Protein AF-A0A067WFI8-F1 (afdb_monomer_lite)

Foldseek 3Di:
DVVVVVVVCCVPPPLQQDWDQPDFLLNCVVVVDDPVVSQVVQQVDFDFDPDDPVPDTDTDGGGRRGGSDRPDPDPVVSVVVD

Radius of gyration: 13.98 Å; chains: 1; bounding box: 28×31×33 Å

pLDDT: mean 79.98, std 14.72, range [48.22, 94.38]

Secondary structure (DSSP, 8-state):
-HHHHHHHHIIIIITTT--EEEEEGGGGGGGT--HHHHHHHHTTSEEEE---TT---EEEEP-TT-EE--S-SSHHHHHH--

Structure (mmCIF, N/CA/C/O backbone):
data_AF-A0A067WFI8-F1
#
_entry.id   AF-A0A067WFI8-F1
#
loop_
_atom_site.group_PDB
_atom_site.id
_atom_site.type_symbol
_atom_site.label_atom_id
_atom_site.label_alt_id
_atom_site.label_comp_id
_atom_site.label_asym_id
_atom_site.label_entity_id
_atom_site.label_seq_id
_atom_site.pdbx_PDB_ins_code
_atom_site.Cartn_x
_atom_site.Cartn_y
_atom_site.Cartn_z
_atom_site.occupancy
_atom_site.B_iso_or_equiv
_atom_site.auth_seq_id
_atom_site.auth_comp_id
_atom_site.auth_asym_id
_atom_site.auth_atom_id
_atom_site.pdbx_PDB_model_num
ATOM 1 N N . MET A 1 1 ? -11.337 -6.067 12.570 1.00 64.06 1 MET A N 1
ATOM 2 C CA . MET A 1 1 ? -9.959 -6.377 13.036 1.00 64.06 1 MET A CA 1
ATOM 3 C C . MET A 1 1 ? -9.185 -7.364 12.151 1.00 64.06 1 MET A C 1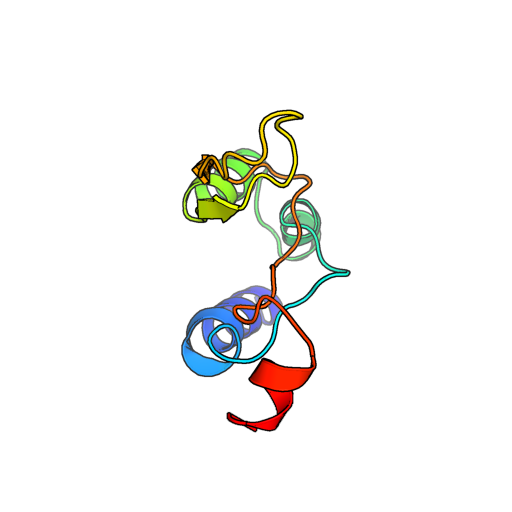
ATOM 5 O O . MET A 1 1 ? -7.972 -7.221 12.061 1.00 64.06 1 MET A O 1
ATOM 9 N N . GLN A 1 2 ? -9.817 -8.340 11.483 1.00 82.94 2 GLN A N 1
ATOM 10 C CA . GLN A 1 2 ? -9.097 -9.358 10.690 1.00 82.94 2 GLN A CA 1
ATOM 11 C C . GLN A 1 2 ? -8.231 -8.770 9.555 1.00 82.94 2 GLN A C 1
ATOM 13 O O . GLN A 1 2 ? -7.071 -9.146 9.413 1.00 82.94 2 GLN A O 1
ATOM 18 N N . LEU A 1 3 ? -8.743 -7.773 8.824 1.00 84.75 3 LEU A N 1
ATOM 19 C CA . LEU A 1 3 ? -8.039 -7.140 7.696 1.00 84.75 3 LEU A CA 1
ATOM 20 C C . LEU A 1 3 ? -6.762 -6.388 8.113 1.00 84.75 3 LEU A C 1
ATOM 22 O O . LEU A 1 3 ? -5.762 -6.424 7.403 1.00 84.75 3 LEU A O 1
ATOM 26 N N . GLN A 1 4 ? -6.747 -5.776 9.301 1.00 86.81 4 GLN A N 1
ATOM 27 C CA . GLN A 1 4 ? -5.556 -5.095 9.830 1.00 86.81 4 GLN A CA 1
ATOM 28 C C . GLN A 1 4 ? -4.437 -6.089 10.177 1.00 86.81 4 GLN A C 1
ATOM 30 O O . GLN A 1 4 ? -3.262 -5.821 9.929 1.00 86.81 4 GLN A O 1
ATOM 35 N N . ARG A 1 5 ? -4.797 -7.267 10.712 1.00 89.25 5 ARG A N 1
ATOM 36 C CA . ARG A 1 5 ? -3.837 -8.357 10.952 1.00 89.25 5 ARG A CA 1
ATOM 37 C C . ARG A 1 5 ? -3.316 -8.930 9.634 1.00 89.25 5 ARG A C 1
ATOM 39 O O . ARG A 1 5 ? -2.112 -9.121 9.503 1.00 89.25 5 ARG A O 1
ATOM 46 N N . GLY A 1 6 ? -4.196 -9.125 8.650 1.00 90.31 6 GLY A N 1
ATOM 47 C CA . GLY A 1 6 ? -3.817 -9.559 7.302 1.00 90.31 6 GLY A CA 1
ATOM 48 C C . GLY A 1 6 ? -2.827 -8.603 6.631 1.00 90.31 6 GLY A C 1
ATOM 49 O O . GLY A 1 6 ? -1.809 -9.047 6.109 1.00 90.31 6 GLY A O 1
ATOM 50 N N . LEU A 1 7 ? -3.048 -7.287 6.740 1.00 90.56 7 LEU A N 1
ATOM 51 C CA . LEU A 1 7 ? -2.109 -6.280 6.237 1.00 90.56 7 LEU A CA 1
ATOM 52 C C . LEU A 1 7 ? -0.728 -6.393 6.898 1.00 90.56 7 LEU A C 1
ATOM 54 O O . LEU A 1 7 ? 0.288 -6.237 6.223 1.00 90.56 7 LEU A O 1
ATOM 58 N N . LYS A 1 8 ? -0.669 -6.686 8.204 1.00 90.31 8 LYS A N 1
ATOM 59 C CA . LYS A 1 8 ? 0.603 -6.899 8.911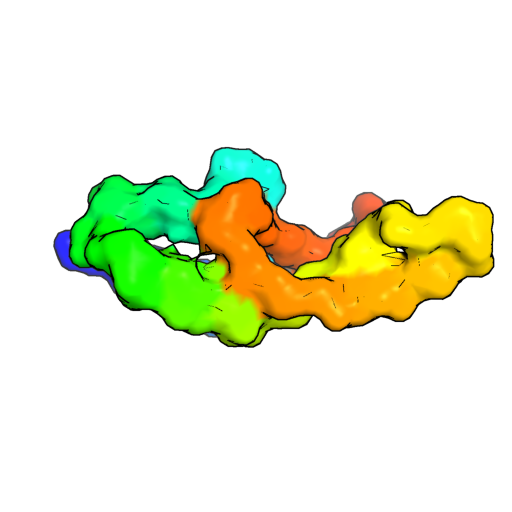 1.00 90.31 8 LYS A CA 1
ATOM 60 C C . LYS A 1 8 ? 1.365 -8.098 8.336 1.00 90.31 8 LYS A C 1
ATOM 62 O O . LYS A 1 8 ? 2.545 -7.958 8.033 1.00 90.31 8 LYS A O 1
ATOM 67 N N . VAL A 1 9 ? 0.686 -9.227 8.121 1.00 92.50 9 VAL A N 1
ATOM 68 C CA . VAL A 1 9 ? 1.282 -10.426 7.501 1.00 92.50 9 VAL A CA 1
ATOM 69 C C . VAL A 1 9 ? 1.759 -10.124 6.081 1.00 92.50 9 VAL A C 1
ATOM 71 O O . VAL A 1 9 ? 2.908 -10.411 5.752 1.00 92.50 9 VAL A O 1
ATOM 74 N N . TYR A 1 10 ? 0.923 -9.470 5.269 1.00 92.00 10 TYR A N 1
ATOM 75 C CA . TYR A 1 10 ? 1.292 -9.066 3.913 1.00 92.00 10 TYR A CA 1
ATOM 76 C C . TYR A 1 10 ? 2.574 -8.226 3.904 1.00 92.00 10 TYR A C 1
ATOM 78 O O . TYR A 1 10 ? 3.500 -8.536 3.160 1.00 92.00 10 TYR A O 1
ATOM 86 N N . LYS A 1 11 ? 2.675 -7.212 4.775 1.00 89.38 11 LYS A N 1
ATOM 87 C CA . LYS A 1 11 ? 3.874 -6.366 4.879 1.00 89.38 11 LYS A CA 1
ATOM 88 C C . LYS A 1 11 ? 5.129 -7.141 5.279 1.00 89.38 11 LYS A C 1
ATOM 90 O O . LYS A 1 11 ? 6.207 -6.778 4.829 1.00 89.38 11 LYS A O 1
ATOM 95 N N . GLN A 1 12 ? 5.001 -8.145 6.146 1.00 9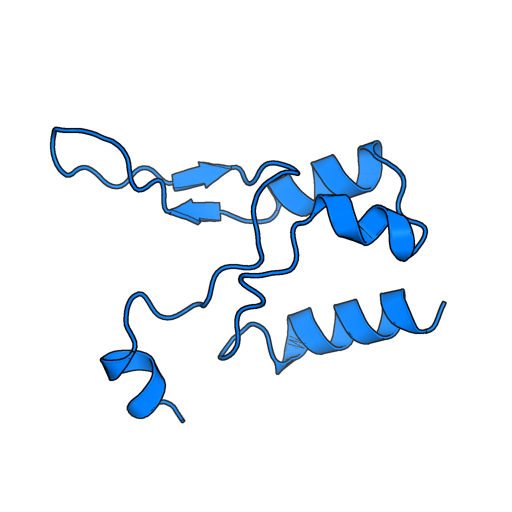0.81 12 GLN A N 1
ATOM 96 C CA . GLN A 1 12 ? 6.149 -8.863 6.709 1.00 90.81 12 GLN A CA 1
ATOM 97 C C . GLN A 1 12 ? 6.656 -9.996 5.813 1.00 90.81 12 GLN A C 1
ATOM 99 O O . GLN A 1 12 ? 7.859 -10.222 5.771 1.00 90.81 12 GLN A O 1
ATOM 104 N N . PHE A 1 13 ? 5.765 -10.691 5.103 1.00 91.50 13 PHE A N 1
ATOM 105 C CA . PHE A 1 13 ? 6.118 -11.929 4.399 1.00 91.50 13 PHE A CA 1
ATOM 106 C C . PHE A 1 13 ? 5.842 -11.887 2.899 1.00 91.50 13 PHE A C 1
ATOM 108 O O . PHE A 1 13 ? 6.534 -12.546 2.132 1.00 91.50 13 PHE A O 1
ATOM 115 N N . CYS A 1 14 ? 4.840 -11.124 2.460 1.00 89.38 14 CYS A N 1
ATOM 116 C CA . CYS A 1 14 ? 4.398 -11.162 1.067 1.00 89.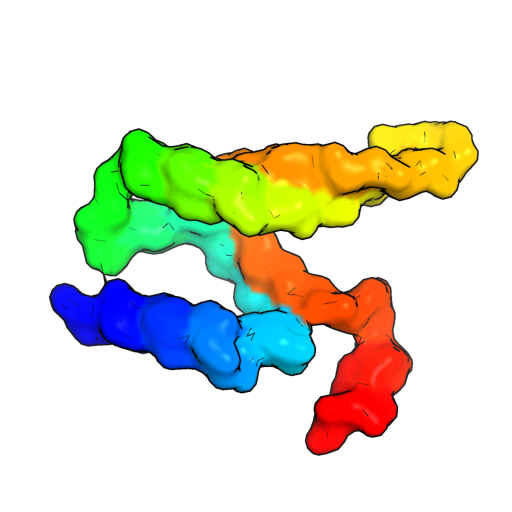38 14 CYS A CA 1
ATOM 117 C C . CYS A 1 14 ? 4.957 -9.999 0.249 1.00 89.38 14 CYS A C 1
ATOM 119 O O . CYS A 1 14 ? 5.317 -10.200 -0.904 1.00 89.38 14 CYS A O 1
ATOM 121 N N . PHE A 1 15 ? 5.060 -8.800 0.830 1.00 88.12 15 PHE A N 1
ATOM 122 C CA . PHE A 1 15 ? 5.441 -7.573 0.121 1.00 88.12 15 PHE A CA 1
ATOM 123 C C . PHE A 1 15 ? 6.832 -7.650 -0.522 1.00 88.12 15 PHE A C 1
ATOM 125 O O . PHE A 1 15 ? 7.068 -7.026 -1.552 1.00 88.12 15 PHE A O 1
ATOM 132 N N . GLY A 1 16 ? 7.733 -8.457 0.050 1.00 85.88 16 GLY A N 1
ATOM 133 C CA . GLY A 1 16 ? 9.072 -8.698 -0.491 1.00 85.88 16 GLY A CA 1
ATOM 134 C C . GLY A 1 16 ? 9.092 -9.409 -1.850 1.00 85.88 16 GLY A C 1
ATOM 135 O O . GLY A 1 16 ? 10.086 -9.293 -2.561 1.00 85.88 16 GLY A O 1
ATOM 136 N N . CYS A 1 17 ? 7.991 -10.062 -2.249 1.00 85.50 17 CYS A N 1
ATOM 137 C CA . CYS A 1 17 ? 7.866 -10.728 -3.552 1.00 85.50 17 CYS A CA 1
ATOM 138 C C . CYS A 1 17 ? 6.613 -10.304 -4.341 1.00 85.50 17 CYS A C 1
ATOM 140 O O . CYS A 1 17 ? 6.638 -10.221 -5.571 1.00 85.50 17 CYS A O 1
ATOM 142 N N . HIS A 1 18 ? 5.509 -10.002 -3.657 1.00 87.44 18 HIS A N 1
ATOM 143 C CA . HIS A 1 18 ? 4.205 -9.716 -4.246 1.00 87.44 18 HIS A CA 1
ATOM 144 C C . HIS A 1 18 ? 3.774 -8.274 -3.981 1.00 87.44 18 HIS A C 1
ATOM 146 O O . HIS A 1 18 ? 3.688 -7.841 -2.835 1.00 87.44 18 HIS A O 1
ATOM 152 N N . GLY A 1 19 ? 3.436 -7.554 -5.053 1.00 87.81 19 GLY A N 1
ATOM 153 C CA . GLY A 1 19 ? 2.713 -6.284 -4.966 1.00 87.81 19 GLY A CA 1
ATOM 154 C C . GLY A 1 19 ? 1.197 -6.483 -5.053 1.00 87.81 19 GLY A C 1
ATOM 155 O O . GLY A 1 19 ? 0.721 -7.496 -5.569 1.00 87.81 19 GLY A O 1
ATOM 156 N N . LEU A 1 20 ? 0.431 -5.474 -4.640 1.00 89.38 20 LEU A N 1
ATOM 157 C CA . LEU A 1 20 ? -1.024 -5.391 -4.809 1.00 89.38 20 LEU A CA 1
ATOM 158 C C . LEU A 1 20 ? -1.361 -4.173 -5.673 1.00 89.38 20 LEU A C 1
ATOM 160 O O . LEU A 1 20 ? -1.886 -3.170 -5.198 1.00 89.38 20 LEU A O 1
ATOM 164 N N . LYS A 1 21 ? -1.077 -4.271 -6.975 1.00 87.50 21 LYS A N 1
ATOM 165 C CA . LYS A 1 21 ? -1.245 -3.176 -7.952 1.00 87.50 21 LYS A CA 1
ATOM 166 C C . LYS A 1 21 ? -2.676 -2.629 -8.093 1.00 87.50 21 LYS A C 1
ATOM 168 O O . LYS A 1 21 ? -2.862 -1.576 -8.687 1.00 87.50 21 LYS A O 1
ATOM 173 N N . HIS A 1 22 ? -3.677 -3.357 -7.598 1.00 89.75 22 HIS A N 1
ATOM 174 C CA . HIS A 1 22 ? -5.092 -2.971 -7.648 1.00 89.75 22 HIS A CA 1
ATOM 175 C C . HIS A 1 22 ? -5.630 -2.464 -6.305 1.00 89.75 22 HI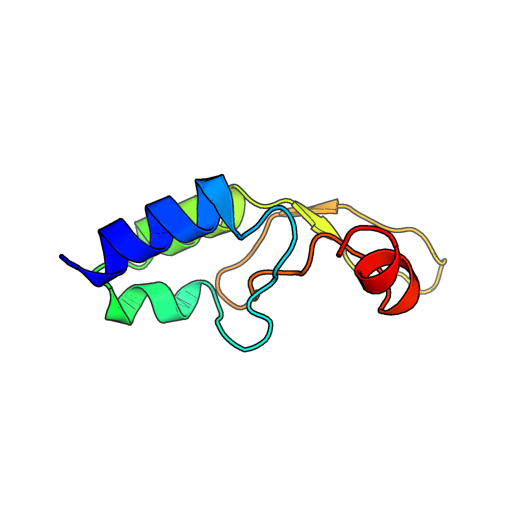S A C 1
ATOM 177 O O . HIS A 1 22 ? -6.814 -2.166 -6.208 1.00 89.75 22 HIS A O 1
ATOM 183 N N . VAL A 1 23 ? -4.779 -2.384 -5.278 1.00 91.31 23 VAL A N 1
ATOM 184 C CA . VAL A 1 23 ? -5.150 -1.909 -3.944 1.00 91.31 23 VAL A CA 1
ATOM 185 C C . VAL A 1 23 ? -4.346 -0.649 -3.656 1.00 91.31 23 VAL A C 1
ATOM 187 O O . VAL A 1 23 ? -3.123 -0.709 -3.525 1.00 91.31 23 VAL A O 1
ATOM 190 N N . ALA A 1 24 ? -5.032 0.485 -3.563 1.00 93.38 24 ALA A N 1
ATOM 191 C CA . ALA A 1 24 ? -4.448 1.767 -3.196 1.00 93.38 24 ALA A CA 1
ATOM 192 C C . ALA A 1 24 ? -4.408 1.942 -1.672 1.00 93.38 24 ALA A C 1
ATOM 194 O O . ALA A 1 24 ? -5.235 1.391 -0.943 1.00 93.38 24 ALA A O 1
ATOM 195 N N . PHE A 1 25 ? -3.498 2.769 -1.149 1.00 93.25 25 PHE A N 1
ATOM 196 C CA . PHE A 1 25 ? -3.437 3.020 0.298 1.00 93.25 25 PHE A CA 1
ATOM 197 C C . PHE A 1 25 ? -4.734 3.621 0.856 1.00 93.25 25 PHE A C 1
ATOM 199 O O . PHE A 1 25 ? -5.101 3.346 1.997 1.00 93.25 25 PHE A O 1
ATOM 206 N N . ARG A 1 26 ? -5.473 4.408 0.065 1.00 94.25 26 ARG A N 1
ATOM 207 C CA . ARG A 1 26 ? -6.806 4.912 0.444 1.00 94.25 26 ARG A CA 1
ATOM 208 C C . ARG A 1 26 ? -7.816 3.802 0.747 1.00 94.25 26 ARG A C 1
ATOM 210 O O . ARG A 1 26 ? -8.721 4.027 1.550 1.00 94.25 26 ARG A O 1
ATOM 217 N N . ASP A 1 27 ? -7.635 2.611 0.180 1.00 93.75 27 ASP A N 1
ATOM 218 C CA . ASP A 1 27 ? -8.542 1.477 0.376 1.00 93.75 27 ASP A CA 1
ATOM 219 C C . ASP A 1 27 ? -8.413 0.894 1.792 1.00 93.75 27 ASP A C 1
ATOM 221 O O . ASP A 1 27 ? -9.341 0.260 2.293 1.00 93.75 27 ASP A O 1
ATOM 225 N N . LEU A 1 28 ? -7.334 1.226 2.520 1.00 92.31 28 LEU A N 1
ATOM 226 C CA . LEU A 1 28 ? -7.187 0.928 3.949 1.00 92.31 28 LEU A CA 1
ATOM 227 C C . LEU A 1 28 ? -8.292 1.569 4.810 1.00 92.31 28 LEU A C 1
ATOM 229 O O . LEU A 1 28 ? -8.504 1.146 5.949 1.00 92.31 28 LEU A O 1
ATOM 233 N N . LYS A 1 29 ? -9.045 2.542 4.275 1.00 92.62 29 LYS A N 1
ATOM 234 C CA . LYS A 1 29 ? -10.259 3.067 4.917 1.00 92.62 29 LYS A CA 1
ATOM 235 C C . LYS A 1 29 ? -11.268 1.948 5.199 1.00 92.62 29 LYS A C 1
ATOM 237 O O . LYS A 1 29 ? -11.859 1.929 6.275 1.00 92.62 29 LYS A O 1
ATOM 242 N N . ALA A 1 30 ? -11.393 0.969 4.298 1.00 88.69 30 ALA A N 1
ATOM 243 C CA . ALA A 1 30 ? -12.250 -0.204 4.491 1.00 88.69 30 ALA A CA 1
ATOM 244 C C . ALA A 1 30 ? -11.790 -1.092 5.664 1.00 88.69 30 ALA A C 1
ATOM 246 O O . ALA A 1 30 ? -12.559 -1.895 6.185 1.00 88.69 30 ALA A O 1
ATOM 247 N N . PHE A 1 31 ? -10.541 -0.941 6.115 1.00 84.56 31 PHE A N 1
ATOM 248 C CA . PHE A 1 31 ? -9.975 -1.700 7.231 1.00 84.56 31 PHE A CA 1
ATOM 249 C C . PHE A 1 31 ? -10.069 -0.939 8.561 1.00 84.56 31 PHE A C 1
ATOM 251 O O . PHE A 1 31 ? -9.541 -1.409 9.570 1.00 84.56 31 PHE A O 1
ATOM 258 N N . GLY A 1 32 ? -10.726 0.227 8.577 1.00 88.12 32 GLY A N 1
ATOM 259 C CA . GLY A 1 32 ? -10.902 1.068 9.762 1.00 88.12 32 GLY A CA 1
ATOM 260 C C . GLY A 1 32 ? -9.751 2.042 10.028 1.00 88.12 32 GLY A C 1
ATOM 261 O O . GLY A 1 32 ? -9.609 2.512 11.155 1.00 88.12 32 GLY A O 1
ATOM 262 N N . TYR A 1 33 ? -8.907 2.333 9.032 1.00 90.31 33 TYR A N 1
ATOM 263 C CA . TYR A 1 33 ? -7.935 3.425 9.134 1.00 90.31 33 TYR A CA 1
ATOM 264 C C . TYR A 1 33 ? -8.610 4.769 8.844 1.00 90.31 33 TYR A C 1
ATOM 266 O O . TYR A 1 33 ? -9.415 4.890 7.919 1.00 90.31 33 TYR A O 1
ATOM 274 N N . ASP A 1 34 ? -8.246 5.800 9.604 1.00 93.12 34 ASP A N 1
ATOM 275 C CA . ASP A 1 34 ? -8.631 7.175 9.302 1.00 93.12 34 ASP A CA 1
ATOM 276 C C . ASP A 1 34 ? -7.709 7.774 8.226 1.00 93.12 34 ASP A C 1
ATOM 278 O O . ASP A 1 34 ? -6.609 7.286 7.951 1.00 93.12 34 ASP A O 1
ATOM 282 N N . GLN A 1 35 ? -8.140 8.873 7.606 1.00 92.06 35 GLN A N 1
ATOM 283 C CA . GLN A 1 35 ? -7.355 9.515 6.546 1.00 92.06 35 GLN A CA 1
ATOM 284 C C . GLN A 1 35 ? -5.962 9.949 7.019 1.00 92.06 35 GLN A C 1
ATOM 286 O O . GLN A 1 35 ? -5.011 9.903 6.237 1.00 92.06 35 GLN A O 1
ATOM 291 N N . LYS A 1 36 ? -5.827 10.358 8.287 1.00 94.38 36 LYS A N 1
ATOM 292 C CA . LYS A 1 36 ? -4.545 10.779 8.856 1.00 94.38 36 LYS A CA 1
ATOM 293 C C . LYS A 1 36 ? -3.572 9.604 8.928 1.00 94.38 36 LYS A C 1
ATOM 295 O O . LYS A 1 36 ? -2.462 9.727 8.416 1.00 94.38 36 LYS A O 1
ATOM 300 N N . ARG A 1 37 ? -3.987 8.452 9.471 1.00 92.62 37 ARG A N 1
ATOM 301 C CA . ARG A 1 37 ? -3.149 7.243 9.506 1.00 92.62 37 ARG A CA 1
ATOM 302 C C . ARG A 1 37 ? -2.833 6.739 8.109 1.00 92.62 37 ARG A C 1
ATOM 304 O O . ARG A 1 37 ? -1.701 6.331 7.890 1.00 92.62 37 ARG A O 1
ATOM 311 N N . ILE A 1 38 ? -3.772 6.806 7.163 1.00 93.94 38 ILE A N 1
ATOM 312 C CA . ILE A 1 38 ? -3.512 6.407 5.770 1.00 93.94 38 ILE A CA 1
ATOM 313 C C . ILE A 1 38 ? -2.437 7.294 5.137 1.00 93.94 38 ILE A C 1
ATOM 315 O O . ILE A 1 38 ? -1.501 6.775 4.537 1.00 93.94 38 ILE A O 1
ATOM 319 N N . LYS A 1 39 ? -2.526 8.622 5.296 1.00 92.81 39 LYS A N 1
ATOM 320 C CA . LYS A 1 39 ? -1.497 9.553 4.804 1.00 92.81 39 LYS A CA 1
ATOM 321 C C . LYS A 1 39 ? -0.138 9.272 5.441 1.00 92.81 39 LYS A C 1
ATOM 323 O O . LYS A 1 39 ? 0.859 9.200 4.732 1.00 92.81 39 LYS A O 1
ATOM 328 N N . THR A 1 40 ? -0.091 9.086 6.759 1.00 93.50 40 THR A N 1
ATOM 329 C CA . THR A 1 40 ? 1.154 8.740 7.459 1.00 93.50 40 THR A CA 1
ATOM 330 C C . THR A 1 40 ? 1.712 7.400 6.988 1.00 93.50 40 THR A C 1
ATOM 332 O O . THR A 1 40 ? 2.915 7.288 6.797 1.00 93.50 40 THR A O 1
ATOM 335 N N . PHE A 1 41 ? 0.854 6.404 6.762 1.00 90.62 41 PHE A N 1
ATOM 336 C CA . PHE A 1 41 ? 1.244 5.086 6.271 1.00 90.62 41 PHE A CA 1
ATOM 337 C C . PHE A 1 41 ? 1.810 5.150 4.851 1.00 90.62 41 PHE A C 1
ATOM 339 O O . PHE A 1 41 ? 2.878 4.600 4.610 1.00 90.62 41 PHE A O 1
ATOM 346 N N . ALA A 1 42 ? 1.139 5.849 3.932 1.00 91.38 42 ALA A N 1
ATOM 347 C CA . ALA A 1 42 ? 1.602 6.015 2.554 1.00 91.38 42 ALA A CA 1
ATOM 348 C C . ALA A 1 42 ? 2.995 6.663 2.504 1.00 91.38 42 ALA A C 1
ATOM 350 O O . ALA A 1 42 ? 3.865 6.200 1.772 1.00 91.38 42 ALA A O 1
ATOM 351 N N . ARG A 1 43 ? 3.247 7.645 3.380 1.00 91.00 43 ARG A N 1
ATOM 352 C CA . ARG A 1 43 ? 4.549 8.316 3.502 1.00 91.00 43 ARG A CA 1
ATOM 353 C C . ARG A 1 43 ? 5.698 7.414 3.959 1.00 91.00 43 ARG A C 1
ATOM 355 O O . ARG A 1 43 ? 6.847 7.819 3.839 1.00 91.00 43 ARG A O 1
ATOM 362 N N . GLN A 1 44 ? 5.416 6.221 4.488 1.00 88.38 44 GLN A N 1
ATOM 363 C CA . GLN A 1 44 ? 6.455 5.243 4.839 1.00 88.38 44 GLN A CA 1
ATOM 364 C C . GLN A 1 44 ? 7.041 4.538 3.611 1.00 88.38 44 GLN A C 1
ATOM 366 O O . GLN A 1 44 ? 8.031 3.824 3.744 1.00 88.38 44 GLN A O 1
ATOM 371 N N . TYR A 1 45 ? 6.413 4.687 2.445 1.00 85.31 45 TYR A N 1
ATOM 372 C CA . TYR A 1 45 ? 6.833 4.038 1.215 1.00 85.31 45 TYR A CA 1
ATOM 373 C C . TYR A 1 45 ? 7.535 5.044 0.309 1.00 85.31 45 TYR A C 1
ATOM 375 O O . TYR A 1 45 ?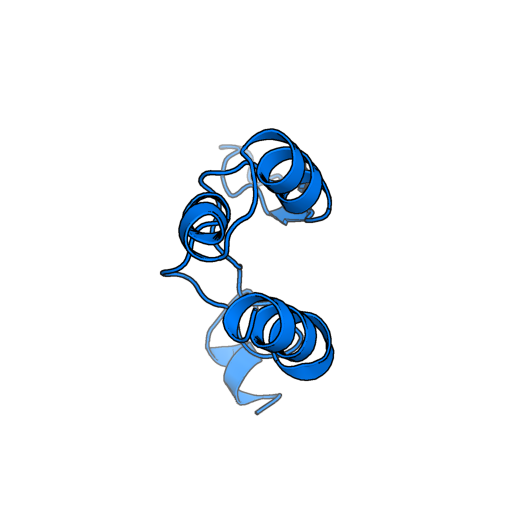 7.012 6.125 0.030 1.00 85.31 45 TYR A O 1
ATOM 383 N N . GLU A 1 46 ? 8.713 4.659 -0.170 1.00 83.56 46 GLU A N 1
ATOM 384 C CA . GLU A 1 46 ? 9.382 5.340 -1.272 1.00 83.56 46 GLU A CA 1
ATOM 385 C C . GLU A 1 46 ? 8.806 4.806 -2.582 1.00 83.56 46 GLU A C 1
ATOM 387 O O . GLU A 1 46 ? 8.878 3.607 -2.863 1.00 83.56 46 GLU A O 1
ATOM 392 N N . MET A 1 47 ? 8.225 5.696 -3.377 1.00 76.19 47 MET A N 1
ATOM 393 C CA . MET A 1 47 ? 7.719 5.376 -4.700 1.00 76.19 47 MET A CA 1
ATOM 394 C C . MET A 1 47 ? 8.754 5.754 -5.746 1.00 76.19 47 MET A C 1
ATOM 396 O O . MET A 1 47 ? 9.426 6.784 -5.668 1.00 76.19 47 MET A O 1
ATOM 400 N N . LYS A 1 48 ? 8.903 4.883 -6.739 1.00 68.25 48 LYS A N 1
ATOM 401 C CA . LYS A 1 48 ? 9.729 5.162 -7.906 1.00 68.25 48 LYS A CA 1
ATOM 402 C C . LYS A 1 48 ? 8.903 6.047 -8.830 1.00 68.25 48 LYS A C 1
ATOM 404 O O . LYS A 1 48 ? 7.952 5.566 -9.440 1.00 68.25 48 LYS A O 1
ATOM 409 N N . ASP A 1 49 ? 9.235 7.331 -8.890 1.00 62.41 49 ASP A N 1
ATOM 410 C CA . ASP A 1 49 ? 8.564 8.254 -9.793 1.00 62.41 49 ASP A CA 1
ATOM 411 C C . ASP A 1 49 ? 8.990 7.933 -11.230 1.00 62.41 49 ASP A C 1
ATOM 413 O O . ASP A 1 49 ? 10.181 7.917 -11.562 1.00 62.41 49 ASP A O 1
ATOM 417 N N . SER A 1 50 ? 8.014 7.605 -12.075 1.00 52.69 50 SER A N 1
ATOM 418 C CA . SER A 1 50 ? 8.244 7.243 -13.472 1.00 52.69 50 SER A CA 1
ATOM 419 C C . SER A 1 50 ? 8.333 8.455 -14.399 1.00 52.69 50 SER A C 1
ATOM 421 O O . SER A 1 50 ? 8.446 8.265 -15.607 1.00 52.69 50 SER A O 1
ATOM 423 N N . SER A 1 51 ? 8.253 9.687 -13.885 1.00 50.09 51 SER A N 1
ATOM 424 C CA . SER A 1 51 ? 8.087 10.860 -14.738 1.00 50.09 51 SER A CA 1
ATOM 425 C C . SER A 1 51 ? 9.107 11.967 -14.476 1.00 50.09 51 SER A C 1
ATOM 427 O O . SER A 1 51 ? 8.807 12.991 -13.871 1.00 50.09 51 SER A O 1
ATOM 429 N N . ASN A 1 52 ? 10.284 11.840 -15.090 1.00 48.22 52 ASN A N 1
ATOM 430 C CA . ASN A 1 52 ? 10.917 13.004 -15.705 1.00 48.22 52 ASN A CA 1
ATOM 431 C C . ASN A 1 52 ? 11.312 12.655 -17.148 1.00 48.22 52 ASN A C 1
ATOM 433 O O . ASN A 1 52 ? 11.884 11.596 -17.406 1.00 48.22 52 ASN A O 1
ATOM 437 N N . ARG A 1 53 ? 11.014 13.564 -18.087 1.00 50.03 53 ARG A N 1
ATOM 438 C CA . ARG A 1 53 ? 11.342 13.468 -19.523 1.00 50.03 53 ARG A CA 1
ATOM 439 C C . ARG A 1 53 ? 12.850 13.326 -19.787 1.00 50.03 53 ARG A C 1
ATOM 441 O O . ARG A 1 53 ? 13.240 12.969 -20.889 1.00 50.03 53 ARG A O 1
ATOM 448 N N . GLU A 1 54 ? 13.679 13.553 -18.771 1.00 57.50 54 GLU A N 1
ATOM 449 C CA . GLU A 1 54 ? 15.138 13.388 -18.792 1.00 57.50 54 GLU A CA 1
ATOM 450 C C . GLU A 1 54 ? 15.629 11.991 -18.352 1.00 57.50 54 GLU A C 1
ATOM 452 O O . GLU A 1 54 ? 16.832 11.782 -18.218 1.00 57.50 54 GLU A O 1
ATOM 457 N N . GLY A 1 55 ? 14.737 11.031 -18.068 1.00 53.03 55 GLY A N 1
ATOM 458 C CA . GLY A 1 55 ? 15.134 9.670 -17.668 1.00 53.03 55 GLY A CA 1
ATOM 459 C C . GLY A 1 55 ? 15.716 9.555 -16.250 1.00 53.03 55 GLY A C 1
ATOM 460 O O . GLY A 1 55 ? 16.283 8.522 -15.894 1.00 53.03 55 GLY A O 1
ATOM 461 N N . LYS A 1 56 ? 15.576 10.597 -15.421 1.00 49.16 56 LYS A N 1
ATOM 462 C CA . LYS A 1 56 ? 15.983 10.585 -14.009 1.00 49.16 56 LYS A CA 1
ATOM 463 C C . LYS A 1 56 ? 14.862 10.014 -13.139 1.00 49.16 56 LYS A C 1
ATOM 465 O O . LYS A 1 56 ? 13.779 10.587 -13.071 1.00 49.16 56 LYS A O 1
ATOM 470 N N . PHE A 1 57 ? 15.141 8.904 -12.457 1.00 58.00 57 PHE A N 1
ATOM 471 C CA . PHE A 1 57 ? 14.256 8.346 -11.435 1.00 58.00 57 PHE A CA 1
ATOM 472 C C . PHE A 1 57 ? 14.386 9.168 -10.155 1.00 58.00 57 PHE A C 1
ATOM 474 O O . PHE A 1 57 ? 15.442 9.163 -9.521 1.00 58.00 57 PHE A O 1
ATOM 481 N N . PHE A 1 58 ? 13.316 9.846 -9.756 1.00 57.59 58 PHE A N 1
ATOM 482 C CA . PHE A 1 58 ? 13.241 10.468 -8.440 1.00 57.59 58 PHE A CA 1
ATOM 483 C C . PHE A 1 58 ? 12.476 9.544 -7.495 1.00 57.59 58 PHE A C 1
ATOM 485 O O . PHE A 1 58 ? 11.500 8.898 -7.878 1.00 57.59 58 PHE A O 1
ATOM 492 N N . LYS A 1 59 ? 12.948 9.438 -6.254 1.00 66.25 59 LYS A N 1
ATOM 493 C CA . LYS A 1 59 ? 12.187 8.785 -5.190 1.00 66.25 59 LYS A CA 1
ATOM 494 C C . LYS A 1 59 ? 11.166 9.794 -4.679 1.00 66.25 59 LYS A C 1
ATOM 496 O O . LYS A 1 59 ? 11.555 10.806 -4.098 1.00 66.25 59 LYS A O 1
ATOM 501 N N . SER A 1 60 ? 9.886 9.544 -4.921 1.00 78.88 60 SER A N 1
ATOM 502 C CA . SER A 1 60 ? 8.801 10.337 -4.352 1.00 78.88 60 SER A CA 1
ATOM 503 C C . SER A 1 60 ? 8.280 9.672 -3.081 1.00 78.88 60 SER A C 1
ATOM 505 O O . SER A 1 60 ? 8.380 8.460 -2.885 1.00 78.88 60 SER A O 1
ATOM 507 N N . ILE A 1 61 ? 7.759 10.483 -2.165 1.00 85.81 61 ILE A N 1
ATOM 508 C CA . ILE A 1 61 ? 7.108 9.975 -0.958 1.00 85.81 61 ILE A CA 1
ATOM 509 C C . ILE A 1 61 ? 5.707 9.501 -1.348 1.00 85.81 61 ILE A C 1
ATOM 511 O O . ILE A 1 61 ? 4.973 10.249 -1.994 1.00 85.81 61 ILE A O 1
ATOM 515 N N . GLY A 1 62 ? 5.322 8.297 -0.918 1.00 87.25 62 GLY A N 1
ATOM 516 C CA . GLY A 1 62 ? 4.021 7.722 -1.244 1.00 87.25 62 GLY A CA 1
ATOM 517 C C . GLY A 1 62 ? 2.836 8.596 -0.816 1.00 87.25 62 GLY A C 1
ATOM 518 O O . GLY A 1 62 ? 2.784 9.142 0.294 1.00 87.25 62 GLY A O 1
ATOM 519 N N . VAL A 1 63 ? 1.846 8.692 -1.700 1.00 91.69 63 VAL A N 1
ATOM 520 C CA . VAL A 1 63 ? 0.572 9.387 -1.503 1.00 91.69 63 VAL A CA 1
ATOM 521 C C . VAL A 1 63 ? -0.592 8.402 -1.445 1.00 91.69 63 VAL A C 1
ATOM 523 O O . VAL A 1 63 ? -0.498 7.253 -1.852 1.00 91.69 63 VAL A O 1
ATOM 526 N N . THR A 1 64 ? -1.745 8.833 -0.932 1.00 91.81 64 THR A N 1
ATOM 527 C CA . THR A 1 64 ? -2.879 7.928 -0.659 1.00 91.81 64 THR A CA 1
ATOM 528 C C . THR A 1 64 ? -3.476 7.249 -1.896 1.00 91.81 64 THR A C 1
ATOM 530 O O . THR A 1 64 ? -4.209 6.272 -1.756 1.00 91.81 64 THR A O 1
ATOM 533 N N . THR A 1 65 ? -3.229 7.791 -3.088 1.00 91.00 65 THR A N 1
ATOM 534 C CA . THR A 1 65 ? -3.675 7.221 -4.366 1.00 91.00 65 THR A CA 1
ATOM 535 C C . THR A 1 65 ? -2.757 6.123 -4.884 1.00 91.00 65 THR A C 1
ATOM 537 O O . THR A 1 65 ? -3.169 5.390 -5.779 1.00 91.00 65 THR A O 1
ATOM 540 N N . ASP A 1 66 ? -1.555 5.994 -4.325 1.00 90.31 66 ASP A N 1
ATOM 541 C CA . ASP A 1 66 ? -0.595 4.994 -4.768 1.00 90.31 66 ASP A CA 1
ATOM 542 C C . ASP A 1 66 ? -1.020 3.595 -4.332 1.00 90.31 66 ASP A C 1
ATOM 544 O O . ASP A 1 66 ? -1.633 3.398 -3.275 1.00 90.31 66 ASP A O 1
ATOM 548 N N . ALA A 1 67 ? -0.674 2.622 -5.171 1.00 90.75 67 ALA A N 1
ATOM 549 C CA . ALA A 1 67 ? -0.878 1.207 -4.913 1.00 90.75 67 ALA A CA 1
ATOM 550 C C . ALA A 1 67 ? 0.354 0.563 -4.271 1.00 90.75 67 ALA A C 1
ATOM 552 O O . ALA A 1 67 ? 1.460 1.107 -4.300 1.00 90.75 67 ALA A O 1
ATOM 553 N N . PHE A 1 68 ? 0.181 -0.641 -3.723 1.00 87.88 68 PHE A N 1
ATOM 554 C CA . PHE A 1 68 ? 1.315 -1.431 -3.250 1.00 87.88 68 PHE A CA 1
ATOM 555 C C . PHE A 1 68 ? 2.123 -1.954 -4.445 1.00 87.88 68 PHE A C 1
ATOM 557 O O . PHE A 1 68 ? 1.800 -2.995 -5.027 1.00 87.88 68 PHE A O 1
ATOM 564 N N . SER A 1 69 ? 3.173 -1.222 -4.806 1.00 81.50 69 SER A N 1
ATOM 565 C CA . SER A 1 69 ? 4.089 -1.571 -5.892 1.00 81.50 69 SER A CA 1
ATOM 566 C C . SER A 1 69 ? 4.777 -2.914 -5.651 1.00 81.50 69 SER A C 1
ATOM 568 O O . SER A 1 69 ? 5.097 -3.274 -4.519 1.00 81.50 69 SER A O 1
ATOM 570 N N . SER A 1 70 ? 4.998 -3.667 -6.732 1.00 80.50 70 SER A N 1
ATOM 571 C CA . SER A 1 70 ? 5.832 -4.868 -6.673 1.00 80.50 70 SER A CA 1
ATOM 572 C C . SER A 1 70 ? 7.292 -4.459 -6.460 1.00 80.50 70 SER A C 1
ATOM 574 O O . SER A 1 70 ? 7.731 -3.476 -7.060 1.00 80.50 70 SER A O 1
ATOM 576 N N . PRO A 1 71 ? 8.061 -5.220 -5.668 1.00 74.88 71 PRO A N 1
ATOM 577 C CA . PRO A 1 71 ? 9.493 -4.978 -5.492 1.00 74.88 71 PRO A CA 1
ATOM 578 C C . PRO A 1 71 ? 10.305 -5.226 -6.773 1.00 74.88 71 PRO A C 1
ATOM 580 O O . PRO A 1 71 ? 11.466 -4.829 -6.856 1.00 74.88 71 PRO A O 1
ATOM 583 N N . PHE A 1 72 ? 9.717 -5.866 -7.788 1.00 72.44 72 PHE A N 1
ATOM 584 C CA . PHE A 1 72 ? 10.387 -6.157 -9.047 1.00 72.44 72 PHE A CA 1
ATOM 585 C C . PHE A 1 72 ? 9.947 -5.196 -10.153 1.00 72.44 72 PHE A C 1
ATOM 587 O O . PHE A 1 72 ? 8.779 -5.148 -10.529 1.00 72.44 72 PHE A O 1
ATOM 594 N N . ASP A 1 73 ? 10.924 -4.511 -10.755 1.00 65.50 73 ASP A N 1
ATOM 595 C CA . ASP A 1 73 ? 10.716 -3.594 -11.887 1.00 65.50 73 ASP A CA 1
ATOM 596 C C . ASP A 1 73 ? 10.125 -4.277 -13.139 1.00 65.50 73 ASP A C 1
ATOM 598 O O . ASP A 1 73 ? 9.561 -3.611 -14.005 1.00 65.50 73 ASP A O 1
ATOM 602 N N . ASN A 1 74 ? 10.274 -5.600 -13.291 1.00 61.81 74 ASN A N 1
ATOM 603 C CA . ASN A 1 74 ? 9.773 -6.325 -14.458 1.00 61.81 74 ASN A CA 1
ATOM 604 C C . ASN A 1 74 ? 9.410 -7.793 -14.166 1.00 61.81 74 ASN A C 1
ATOM 606 O O . ASN A 1 74 ? 9.920 -8.425 -13.238 1.00 61.81 74 ASN A O 1
ATOM 610 N N . LYS A 1 75 ? 8.554 -8.368 -15.028 1.00 62.34 75 LYS A N 1
ATOM 611 C CA . LYS A 1 75 ? 8.110 -9.774 -14.944 1.00 62.34 75 LYS A CA 1
ATOM 612 C C . LYS A 1 75 ? 9.256 -10.793 -15.021 1.00 62.34 75 LYS A C 1
ATOM 614 O O . LYS A 1 75 ? 9.116 -11.882 -14.477 1.00 62.34 75 LYS A O 1
ATOM 619 N N . LYS A 1 76 ? 10.371 -10.472 -15.695 1.00 59.59 76 LYS A N 1
ATOM 620 C CA . LYS A 1 76 ? 11.519 -11.388 -15.827 1.00 59.59 76 LYS A CA 1
ATOM 621 C C . LYS A 1 76 ? 12.217 -11.594 -14.481 1.00 59.59 76 LYS A C 1
ATOM 623 O O . LYS A 1 76 ? 12.448 -12.735 -14.106 1.00 59.59 76 LYS A O 1
ATOM 628 N N . ARG A 1 77 ? 12.467 -10.520 -13.723 1.00 56.75 77 ARG A N 1
ATOM 629 C CA . ARG A 1 77 ? 13.021 -10.600 -12.361 1.00 56.75 77 ARG A CA 1
ATOM 630 C C . ARG A 1 77 ? 12.095 -11.349 -11.406 1.00 56.75 77 ARG A C 1
ATOM 632 O O . ARG A 1 77 ? 12.580 -12.175 -10.650 1.00 56.75 77 ARG A O 1
ATOM 639 N N . SER A 1 78 ? 10.779 -11.152 -11.509 1.00 60.56 78 SER A N 1
ATOM 640 C CA . SER A 1 78 ? 9.812 -11.892 -10.681 1.00 60.56 78 SER A CA 1
ATOM 641 C C . SER A 1 78 ? 9.881 -13.414 -10.864 1.00 60.56 78 SER A C 1
ATOM 643 O O . SER A 1 78 ? 9.579 -14.125 -9.918 1.00 60.56 78 SER A O 1
ATOM 645 N N . LYS A 1 79 ? 10.258 -13.919 -12.048 1.00 60.38 79 LYS A N 1
ATOM 646 C CA . LYS A 1 79 ? 10.405 -15.364 -12.307 1.00 60.38 79 LYS A CA 1
ATOM 647 C C . LYS A 1 79 ? 11.720 -15.959 -11.802 1.00 60.38 79 LYS A C 1
ATOM 649 O O . LYS A 1 79 ? 11.792 -17.166 -11.657 1.00 60.38 79 LYS A O 1
ATOM 654 N N . ILE A 1 80 ? 12.751 -15.139 -11.593 1.00 59.81 80 ILE A N 1
ATOM 655 C CA . ILE A 1 80 ? 14.070 -15.605 -11.130 1.00 59.81 80 ILE A CA 1
ATOM 656 C C . ILE A 1 80 ? 14.071 -15.830 -9.609 1.00 59.81 80 ILE A C 1
ATOM 658 O O . ILE A 1 80 ? 14.817 -16.667 -9.119 1.00 59.81 80 ILE A O 1
ATOM 662 N N . TYR A 1 81 ? 13.232 -15.092 -8.876 1.00 54.53 81 TYR A N 1
ATOM 663 C CA . TYR A 1 81 ? 13.113 -15.152 -7.413 1.00 54.53 81 TYR A CA 1
ATOM 664 C C . TYR A 1 81 ? 11.792 -15.793 -6.935 1.00 54.53 81 TYR A C 1
ATOM 666 O O . TYR A 1 81 ? 11.402 -15.594 -5.785 1.00 54.53 81 TYR A O 1
ATOM 674 N N . SER A 1 82 ? 11.087 -16.498 -7.829 1.00 51.66 82 SER A N 1
ATOM 675 C CA . SER A 1 82 ? 9.884 -17.298 -7.544 1.00 51.66 82 SER A CA 1
ATOM 676 C C . SER A 1 82 ? 10.249 -18.764 -7.407 1.00 51.66 82 SER A C 1
ATOM 678 O O . SER A 1 82 ? 9.447 -19.452 -6.741 1.00 51.66 82 SER A O 1
#

InterPro domains:
  IPR002326 Cytochrome c1 [PF02167] (2-80)
  IPR002326 Cytochrome c1 [PR00603] (7-26)
  IPR002326 Cytochrome c1 [PR00603] (52-72)
  IPR002326 Cytochrome c1 [PTHR10266] (3-79)
  IPR036909 Cytochrome c-like domain superfamily [G3DSA:1.10.760.10] (1-81)
  IPR036909 Cytochrome c-like domain superfamily [SSF46626] (2-77)

Sequence (82 aa):
MQLQRGLKVYKQFCFGCHGLKHVAFRDLKAFGYDQKRIKTFARQYEMKDSSNREGKFFKSIGVTTDAFSSPFDNKKRSKIYS

Organism: NCBI:txid1134510